Protein AF-A0A3M9M9X7-F1 (afdb_monomer_lite)

Structure (mmCIF, N/CA/C/O backbone):
data_AF-A0A3M9M9X7-F1
#
_entry.id   AF-A0A3M9M9X7-F1
#
loop_
_atom_site.group_PDB
_atom_site.id
_atom_site.type_symbol
_atom_site.label_atom_id
_atom_site.label_alt_id
_atom_site.label_comp_id
_atom_site.label_asym_id
_atom_site.label_entity_id
_atom_site.label_seq_id
_atom_site.pdbx_PDB_ins_code
_atom_site.Cartn_x
_atom_site.Cartn_y
_atom_site.Cartn_z
_atom_site.occupancy
_atom_site.B_iso_or_equiv
_atom_site.auth_seq_id
_atom_site.auth_comp_id
_atom_site.auth_asym_id
_atom_site.auth_atom_id
_atom_site.pdbx_PDB_model_num
ATOM 1 N N . MET A 1 1 ? -10.800 16.380 28.405 1.00 40.59 1 MET A N 1
ATOM 2 C CA . MET A 1 1 ? -10.227 15.690 27.225 1.00 40.59 1 MET A CA 1
ATOM 3 C C . MET A 1 1 ? -10.524 14.205 27.371 1.00 40.59 1 MET A C 1
ATOM 5 O O . MET A 1 1 ? -9.946 13.568 28.239 1.00 40.59 1 MET A O 1
ATOM 9 N N . VAL A 1 2 ? -11.495 13.678 26.621 1.00 42.44 2 VAL A N 1
ATOM 10 C CA . VAL A 1 2 ? -11.867 12.255 26.681 1.00 42.44 2 VAL A CA 1
ATOM 11 C C . VAL A 1 2 ? -10.802 11.459 25.925 1.00 42.44 2 VAL A C 1
ATOM 13 O O . VAL A 1 2 ? -10.743 11.508 24.700 1.00 42.44 2 VAL A O 1
ATOM 16 N N . ASN A 1 3 ? -9.931 10.761 26.652 1.00 42.94 3 ASN A N 1
ATOM 17 C CA . ASN A 1 3 ? -9.039 9.762 26.070 1.00 42.94 3 ASN A CA 1
ATOM 18 C C . ASN A 1 3 ? -9.867 8.493 25.829 1.00 42.94 3 ASN A C 1
ATOM 20 O O . ASN A 1 3 ? -9.900 7.582 26.651 1.00 42.94 3 ASN A O 1
ATOM 24 N N . THR A 1 4 ? -10.588 8.442 24.711 1.00 46.53 4 THR A N 1
ATOM 25 C CA . THR A 1 4 ? -11.087 7.171 24.172 1.00 46.53 4 THR A CA 1
ATOM 26 C C . THR A 1 4 ? -9.882 6.384 23.672 1.00 46.53 4 THR A C 1
ATOM 28 O O . THR A 1 4 ? -9.478 6.510 22.515 1.00 46.53 4 THR A O 1
ATOM 31 N N . SER A 1 5 ? -9.267 5.625 24.578 1.00 47.84 5 SER A N 1
ATOM 32 C CA . SER A 1 5 ? -8.198 4.678 24.277 1.00 47.84 5 SER A CA 1
ATOM 33 C C . SER A 1 5 ? -8.772 3.559 23.421 1.00 47.84 5 SER A C 1
ATOM 35 O O . SER A 1 5 ? -9.408 2.632 23.915 1.00 47.84 5 SER A O 1
ATOM 37 N N . PHE A 1 6 ? -8.574 3.673 22.114 1.00 55.81 6 PHE A N 1
ATOM 38 C CA . PHE A 1 6 ? -9.035 2.687 21.154 1.00 55.81 6 PHE A CA 1
ATOM 39 C C . PHE A 1 6 ? -8.021 1.540 21.094 1.00 55.81 6 PHE A C 1
ATOM 41 O O . PHE A 1 6 ? -7.005 1.623 20.402 1.00 55.81 6 PHE A O 1
ATOM 48 N N . ALA A 1 7 ? -8.234 0.503 21.902 1.00 59.06 7 ALA A N 1
ATOM 49 C CA . ALA A 1 7 ? -7.350 -0.654 21.946 1.00 59.06 7 ALA A CA 1
ATOM 50 C C . ALA A 1 7 ? -7.649 -1.582 20.759 1.00 59.06 7 ALA A C 1
ATOM 52 O O . ALA A 1 7 ? -8.655 -2.283 20.761 1.00 59.06 7 ALA A O 1
ATOM 53 N N . LEU A 1 8 ? -6.764 -1.589 19.754 1.00 61.28 8 LEU A N 1
ATOM 54 C CA . LEU A 1 8 ? -6.829 -2.551 18.649 1.00 61.28 8 LEU A CA 1
ATOM 55 C C . LEU A 1 8 ? -6.807 -3.980 19.195 1.00 61.28 8 LEU A C 1
ATOM 57 O O . LEU A 1 8 ? -5.967 -4.298 20.046 1.00 61.28 8 LEU A O 1
ATOM 61 N N . SER A 1 9 ? -7.644 -4.863 18.647 1.00 72.44 9 SER A N 1
ATOM 62 C CA . SER A 1 9 ? -7.554 -6.286 18.992 1.00 72.44 9 SER A CA 1
ATOM 63 C C . SER A 1 9 ? -6.140 -6.826 18.704 1.00 72.44 9 SER A C 1
ATOM 65 O O . SER A 1 9 ? -5.478 -6.415 17.741 1.00 72.44 9 SER A O 1
ATOM 67 N N . SER A 1 10 ? -5.648 -7.766 19.521 1.00 71.62 10 SER A N 1
ATOM 68 C CA . SER A 1 10 ? -4.313 -8.369 19.340 1.00 71.62 10 SER A CA 1
ATOM 69 C C . SER A 1 10 ? -4.137 -8.966 17.935 1.00 71.62 10 SER A C 1
ATOM 71 O O . SER A 1 10 ? -3.065 -8.861 17.333 1.00 71.62 10 SER A O 1
ATOM 73 N N . THR A 1 11 ? -5.222 -9.506 17.376 1.00 76.25 11 THR A N 1
ATOM 74 C CA . THR A 1 11 ? -5.284 -10.070 16.024 1.00 76.25 11 THR A CA 1
ATOM 75 C C . THR A 1 11 ? -5.253 -8.985 14.943 1.00 76.25 11 THR A C 1
ATOM 77 O O . THR A 1 11 ? -4.459 -9.102 14.006 1.00 76.25 11 THR A O 1
ATOM 80 N N . THR A 1 12 ? -6.045 -7.910 15.071 1.00 71.31 12 THR A N 1
ATOM 81 C CA . THR A 1 12 ? -6.036 -6.772 14.128 1.00 71.31 12 THR A CA 1
ATOM 82 C C . THR A 1 12 ? -4.665 -6.106 14.112 1.00 71.31 12 THR A C 1
ATOM 84 O O . THR A 1 12 ? -4.101 -5.888 13.041 1.00 71.31 12 THR A O 1
ATOM 87 N N . ARG A 1 13 ? -4.070 -5.859 15.287 1.00 74.44 13 ARG A N 1
ATOM 88 C CA . ARG A 1 13 ? -2.727 -5.277 15.411 1.00 74.44 13 ARG A CA 1
ATOM 89 C C . ARG A 1 13 ? -1.676 -6.127 14.705 1.00 74.44 13 ARG A C 1
ATOM 91 O O . ARG A 1 13 ? -0.850 -5.584 13.972 1.00 74.44 13 ARG A O 1
ATOM 98 N N . ARG A 1 14 ? -1.702 -7.448 14.909 1.00 79.12 14 ARG A N 1
ATOM 99 C CA . ARG A 1 14 ? -0.748 -8.366 14.272 1.00 79.12 14 ARG A CA 1
ATOM 100 C C . ARG A 1 14 ? -0.917 -8.370 12.753 1.00 79.12 14 ARG A C 1
ATOM 102 O O . ARG A 1 14 ? 0.085 -8.288 12.054 1.00 79.12 14 ARG A O 1
ATOM 109 N N . ARG A 1 15 ? -2.155 -8.376 12.244 1.00 77.19 15 ARG A N 1
ATOM 110 C CA . ARG A 1 15 ? -2.451 -8.297 10.801 1.00 77.19 15 ARG A CA 1
ATOM 111 C C . ARG A 1 15 ? -2.020 -6.966 10.187 1.00 77.19 15 ARG A C 1
ATOM 113 O O . ARG A 1 15 ? -1.321 -6.991 9.183 1.00 77.19 15 ARG A O 1
ATOM 120 N N . LEU A 1 16 ? -2.350 -5.827 10.808 1.00 74.94 16 LEU A N 1
ATOM 121 C CA . LEU A 1 16 ? -1.896 -4.510 10.338 1.00 74.94 16 LEU A CA 1
ATOM 122 C C . LEU A 1 16 ? -0.369 -4.425 10.323 1.00 74.94 16 LEU A C 1
ATOM 124 O O . LEU A 1 16 ? 0.204 -3.921 9.366 1.00 74.94 16 LEU A O 1
ATOM 128 N N . SER A 1 17 ? 0.295 -4.942 11.361 1.00 76.81 17 SER A N 1
ATOM 129 C CA . SER A 1 17 ? 1.758 -4.972 11.419 1.00 76.81 17 SER A CA 1
ATOM 130 C C . SER A 1 17 ? 2.364 -5.821 10.307 1.00 76.81 17 SER A C 1
ATOM 132 O O . SER A 1 17 ? 3.410 -5.458 9.781 1.00 76.81 17 SER A O 1
ATOM 134 N N . LEU A 1 18 ? 1.725 -6.938 9.956 1.00 81.62 18 LEU A N 1
ATOM 135 C CA . LEU A 1 18 ? 2.184 -7.829 8.894 1.00 81.62 18 LEU A CA 1
ATOM 136 C C . LEU A 1 18 ? 1.989 -7.183 7.517 1.00 81.62 18 LEU A C 1
ATOM 138 O O . LEU A 1 18 ? 2.920 -7.175 6.724 1.00 81.62 18 LEU A O 1
ATOM 142 N N . VAL A 1 19 ? 0.829 -6.569 7.264 1.00 76.38 19 VAL A N 1
ATOM 143 C CA . VAL A 1 19 ? 0.535 -5.868 6.000 1.00 76.38 19 VAL A CA 1
ATOM 144 C C . VAL A 1 19 ? 1.435 -4.647 5.820 1.00 76.38 19 VAL A C 1
ATOM 146 O O . VAL A 1 19 ? 2.012 -4.467 4.752 1.00 76.38 19 VAL A O 1
ATOM 149 N N . ILE A 1 20 ? 1.613 -3.836 6.867 1.00 76.69 20 ILE A N 1
ATOM 150 C CA . ILE A 1 20 ? 2.502 -2.668 6.823 1.00 76.69 20 ILE A CA 1
ATOM 151 C C . ILE A 1 20 ? 3.959 -3.111 6.673 1.00 76.69 20 ILE A C 1
ATOM 153 O O . ILE A 1 20 ? 4.684 -2.518 5.885 1.00 76.69 20 ILE A O 1
ATOM 157 N N . GLY A 1 21 ? 4.378 -4.172 7.368 1.00 75.50 21 GLY A N 1
ATOM 158 C CA . GLY A 1 21 ? 5.717 -4.740 7.214 1.00 75.50 21 GLY A CA 1
ATOM 159 C C . GLY A 1 21 ? 5.970 -5.265 5.800 1.00 75.50 21 GLY A C 1
ATOM 160 O O . GLY A 1 21 ? 6.991 -4.935 5.207 1.00 75.50 21 GLY A O 1
ATOM 161 N N . ALA A 1 22 ? 5.021 -6.016 5.234 1.00 77.38 22 ALA A N 1
ATOM 162 C CA . ALA A 1 22 ? 5.086 -6.492 3.856 1.00 77.38 22 ALA A CA 1
ATOM 163 C C . ALA A 1 22 ? 5.153 -5.325 2.864 1.00 77.38 22 ALA A C 1
ATOM 165 O O . ALA A 1 22 ? 6.004 -5.336 1.983 1.00 77.38 22 ALA A O 1
ATOM 166 N N . TYR A 1 23 ? 4.330 -4.288 3.050 1.00 74.00 23 TYR A N 1
ATOM 167 C CA . TYR A 1 23 ? 4.403 -3.067 2.249 1.00 74.00 23 TYR A CA 1
ATOM 168 C C . TYR A 1 23 ? 5.786 -2.416 2.330 1.00 74.00 23 TYR A C 1
ATOM 170 O O . TYR A 1 23 ? 6.376 -2.120 1.299 1.00 74.00 23 TYR A O 1
ATOM 178 N N . THR A 1 24 ? 6.346 -2.243 3.530 1.00 73.75 24 THR A N 1
ATOM 179 C CA . THR A 1 24 ? 7.688 -1.671 3.697 1.00 73.75 24 THR A CA 1
ATOM 180 C C . THR A 1 24 ? 8.754 -2.503 2.982 1.00 73.75 24 THR A C 1
ATOM 182 O O . THR A 1 24 ? 9.600 -1.932 2.302 1.00 73.75 24 THR A O 1
ATOM 185 N N . VAL A 1 25 ? 8.705 -3.835 3.091 1.00 79.94 25 VAL A N 1
ATOM 186 C CA . VAL A 1 25 ? 9.642 -4.730 2.390 1.00 79.94 25 VAL A CA 1
ATOM 187 C C . VAL A 1 25 ? 9.499 -4.598 0.875 1.00 79.94 25 VAL A C 1
ATOM 189 O O . VAL A 1 25 ? 10.512 -4.468 0.194 1.00 79.94 25 VAL A O 1
ATOM 192 N N . VAL A 1 26 ? 8.268 -4.580 0.356 1.00 76.00 26 VAL A N 1
ATOM 193 C CA . VAL A 1 26 ? 7.993 -4.400 -1.078 1.00 76.00 26 VAL A CA 1
ATOM 194 C C . VAL A 1 26 ? 8.538 -3.060 -1.564 1.00 76.00 26 VAL A C 1
ATOM 196 O O . VAL A 1 26 ? 9.264 -3.035 -2.545 1.00 76.00 26 VAL A O 1
ATOM 199 N N . VAL A 1 27 ? 8.293 -1.965 -0.841 1.00 74.62 27 VAL A N 1
ATOM 200 C CA . VAL A 1 27 ? 8.812 -0.638 -1.211 1.00 74.62 27 VAL A CA 1
ATOM 201 C C . VAL A 1 27 ? 10.339 -0.605 -1.225 1.00 74.62 27 VAL A C 1
ATOM 203 O O . VAL A 1 27 ? 10.933 -0.076 -2.160 1.00 74.62 27 VAL A O 1
ATOM 206 N N . PHE A 1 28 ? 10.998 -1.175 -0.215 1.00 75.50 28 PH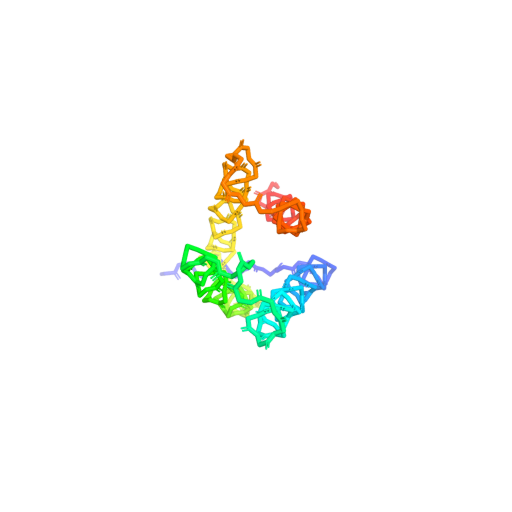E A N 1
ATOM 207 C CA . PHE A 1 28 ? 12.460 -1.249 -0.207 1.00 75.50 28 PHE A CA 1
ATOM 208 C C . PHE A 1 28 ? 12.994 -2.109 -1.356 1.00 75.50 28 PHE A C 1
ATOM 210 O O . PHE A 1 28 ? 13.973 -1.723 -1.990 1.00 75.50 28 PHE A O 1
ATOM 217 N N . ALA A 1 29 ? 12.343 -3.235 -1.655 1.00 75.81 29 ALA A N 1
ATOM 218 C CA . ALA A 1 29 ? 12.685 -4.070 -2.800 1.00 75.81 29 ALA A CA 1
ATOM 219 C C . ALA A 1 29 ? 12.537 -3.304 -4.123 1.00 75.81 29 ALA A C 1
ATOM 221 O O . ALA A 1 29 ? 13.460 -3.344 -4.931 1.00 75.81 29 ALA A O 1
ATOM 222 N N . THR A 1 30 ? 11.458 -2.535 -4.301 1.00 69.44 30 THR A N 1
ATOM 223 C CA . THR A 1 30 ? 11.253 -1.645 -5.455 1.00 69.44 30 THR A CA 1
ATOM 224 C C . THR A 1 30 ? 12.378 -0.618 -5.585 1.00 69.44 30 THR A C 1
ATOM 226 O O . THR A 1 30 ? 12.925 -0.446 -6.669 1.00 69.44 30 THR A O 1
ATOM 229 N N . ILE A 1 31 ? 12.787 0.039 -4.491 1.00 72.62 31 ILE A N 1
ATOM 230 C CA . ILE A 1 31 ? 13.890 1.020 -4.510 1.00 72.62 31 ILE A CA 1
ATOM 231 C C . ILE A 1 31 ? 15.211 0.354 -4.910 1.00 72.62 31 ILE A C 1
ATOM 233 O O . ILE A 1 31 ? 15.962 0.904 -5.714 1.00 72.62 31 ILE A O 1
ATOM 237 N N . VAL A 1 32 ? 15.498 -0.832 -4.368 1.00 75.88 32 VAL A N 1
ATOM 238 C CA . VAL A 1 32 ? 16.706 -1.595 -4.712 1.00 75.88 32 VAL A CA 1
ATOM 239 C C . VAL A 1 32 ? 16.673 -2.021 -6.178 1.00 75.88 32 VAL A C 1
ATOM 241 O O . VAL A 1 32 ? 17.660 -1.824 -6.882 1.00 75.88 32 VAL A O 1
ATOM 244 N N . ALA A 1 33 ? 15.543 -2.543 -6.659 1.00 71.50 33 ALA A N 1
ATOM 245 C CA . ALA A 1 33 ? 15.357 -2.917 -8.056 1.00 71.50 33 ALA A CA 1
ATOM 246 C C . ALA A 1 33 ? 15.548 -1.712 -8.990 1.00 71.50 33 ALA A C 1
ATOM 248 O O . ALA A 1 33 ? 16.279 -1.822 -9.971 1.00 71.50 33 ALA A O 1
ATOM 249 N N . LEU A 1 34 ? 14.989 -0.546 -8.645 1.00 66.94 34 LEU A N 1
ATOM 250 C CA . LEU A 1 34 ? 15.208 0.720 -9.353 1.00 66.94 34 LEU A CA 1
ATOM 251 C C . LEU A 1 34 ? 16.673 1.152 -9.351 1.00 66.94 34 LEU A C 1
ATOM 253 O O . LEU A 1 34 ? 17.172 1.584 -10.384 1.00 66.94 34 LEU A O 1
ATOM 257 N N . GLY A 1 35 ? 17.378 1.017 -8.227 1.00 69.44 35 GLY A N 1
ATOM 258 C CA . GLY A 1 35 ? 18.808 1.316 -8.144 1.00 69.44 35 GLY A CA 1
ATOM 259 C 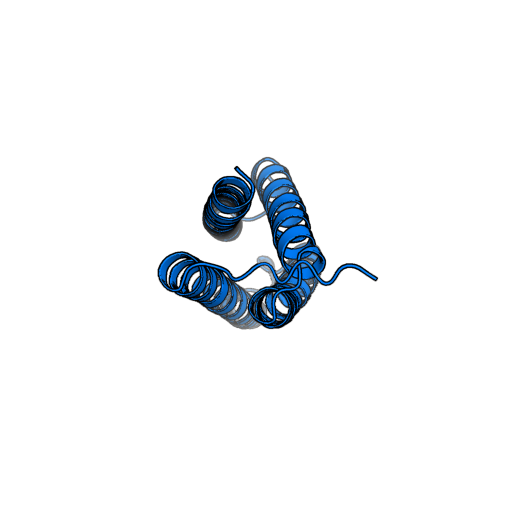C . GLY A 1 35 ? 19.644 0.410 -9.052 1.00 69.44 35 GLY A C 1
ATOM 260 O O . GLY A 1 35 ? 20.511 0.893 -9.779 1.00 69.44 35 GLY A O 1
ATOM 261 N N . VAL A 1 36 ? 19.340 -0.891 -9.069 1.00 71.88 36 VAL A N 1
ATOM 262 C CA . VAL A 1 36 ? 20.000 -1.875 -9.943 1.00 71.88 36 VAL A CA 1
ATOM 263 C C . VAL A 1 36 ? 19.678 -1.608 -11.415 1.00 71.88 36 VAL A C 1
ATOM 265 O O . VAL A 1 36 ? 20.587 -1.591 -12.244 1.00 71.88 36 VAL A O 1
ATOM 268 N N . LEU A 1 37 ? 18.414 -1.341 -11.755 1.00 61.34 37 LEU A N 1
ATOM 269 C CA . LEU A 1 37 ? 17.986 -0.988 -13.113 1.00 61.34 37 LEU A CA 1
ATOM 270 C C . LEU A 1 37 ? 18.607 0.332 -13.577 1.00 61.34 37 LEU A C 1
ATOM 272 O O . LEU A 1 37 ? 19.082 0.415 -14.702 1.00 61.34 37 LEU A O 1
ATOM 276 N N . SER A 1 38 ? 18.711 1.331 -12.700 1.00 59.03 38 SER A N 1
ATOM 277 C CA . SER A 1 38 ? 19.378 2.599 -13.008 1.00 59.03 38 SER A CA 1
ATOM 278 C C . SER A 1 38 ? 20.874 2.429 -13.293 1.00 59.03 38 SER A C 1
ATOM 280 O O . SER A 1 38 ? 21.439 3.257 -14.003 1.00 59.03 38 SER A O 1
ATOM 282 N N . ALA A 1 39 ? 21.516 1.391 -12.747 1.00 62.25 39 ALA A N 1
ATOM 283 C CA . ALA A 1 39 ? 22.928 1.090 -12.979 1.00 62.25 39 ALA A CA 1
ATOM 284 C C . ALA A 1 39 ? 23.168 0.174 -14.194 1.00 62.25 39 ALA A C 1
ATOM 286 O O . ALA A 1 39 ? 24.251 0.202 -14.771 1.00 62.25 39 ALA A O 1
ATOM 287 N N . THR A 1 40 ? 22.183 -0.647 -14.573 1.00 66.00 40 THR A N 1
ATOM 288 C CA . THR A 1 40 ? 22.329 -1.691 -15.606 1.00 66.00 40 THR A CA 1
ATOM 289 C C . THR A 1 40 ? 21.614 -1.370 -16.919 1.00 66.00 40 THR A C 1
ATOM 291 O O . THR A 1 40 ? 22.030 -1.859 -17.966 1.00 66.00 40 THR A O 1
ATOM 294 N N . ALA A 1 41 ? 20.567 -0.541 -16.886 1.00 55.34 41 ALA A N 1
ATOM 295 C CA . ALA A 1 41 ? 19.762 -0.153 -18.041 1.00 55.34 41 ALA A CA 1
ATOM 296 C C . ALA A 1 41 ? 19.123 1.235 -17.817 1.00 55.34 41 ALA A C 1
ATOM 298 O O . ALA A 1 41 ? 17.936 1.362 -17.506 1.00 55.34 41 ALA A O 1
ATOM 299 N N . SER A 1 42 ? 19.921 2.294 -17.988 1.00 53.94 42 SER A N 1
ATOM 300 C CA . SER A 1 42 ? 19.530 3.694 -17.746 1.00 53.94 42 SER A CA 1
ATOM 301 C C . SER A 1 42 ? 18.333 4.185 -18.576 1.00 53.94 42 SER A C 1
ATOM 303 O O . SER A 1 42 ? 17.648 5.112 -18.147 1.00 53.94 42 SER A O 1
ATOM 305 N N . ASP A 1 43 ? 18.014 3.532 -19.698 1.00 56.72 43 ASP A N 1
ATOM 306 C CA . ASP A 1 43 ? 16.833 3.843 -20.522 1.00 56.72 43 ASP A CA 1
ATOM 307 C C . ASP A 1 43 ? 15.495 3.424 -19.875 1.00 56.72 43 ASP A C 1
ATOM 309 O O . ASP A 1 43 ? 14.428 3.855 -20.313 1.00 56.72 43 ASP A O 1
ATOM 313 N N . HIS A 1 44 ? 15.520 2.621 -18.803 1.00 52.44 44 HIS A N 1
ATOM 314 C CA . HIS A 1 44 ? 14.324 2.171 -18.076 1.00 52.44 44 HIS A CA 1
ATOM 315 C C . HIS A 1 44 ? 14.090 2.883 -16.732 1.00 52.44 44 HIS A C 1
ATOM 317 O O . HIS A 1 44 ? 13.142 2.534 -16.026 1.00 52.44 44 HIS A O 1
ATOM 323 N N . ALA A 1 45 ? 14.897 3.895 -16.390 1.00 53.12 45 ALA A N 1
ATOM 324 C CA . ALA A 1 45 ? 14.767 4.690 -15.164 1.00 53.12 45 ALA A CA 1
ATOM 325 C C . ALA A 1 45 ? 14.397 6.161 -15.471 1.00 53.12 45 ALA A C 1
ATOM 327 O O . ALA A 1 45 ? 15.206 7.067 -15.247 1.00 53.12 45 ALA A O 1
ATOM 328 N N . PRO A 1 46 ? 13.186 6.435 -16.001 1.00 64.31 46 PRO A N 1
ATOM 329 C CA . PRO A 1 46 ? 12.744 7.801 -16.263 1.00 64.31 46 PRO A CA 1
ATOM 330 C C . PRO A 1 46 ? 12.708 8.616 -14.962 1.00 64.31 46 PRO A C 1
ATOM 332 O O . PRO A 1 46 ? 12.406 8.090 -13.889 1.00 64.31 46 PRO A O 1
ATOM 335 N N . ARG A 1 47 ? 12.990 9.924 -15.049 1.00 64.69 47 ARG A N 1
ATOM 336 C CA . ARG A 1 47 ? 12.988 10.846 -13.892 1.00 64.69 47 ARG A CA 1
ATOM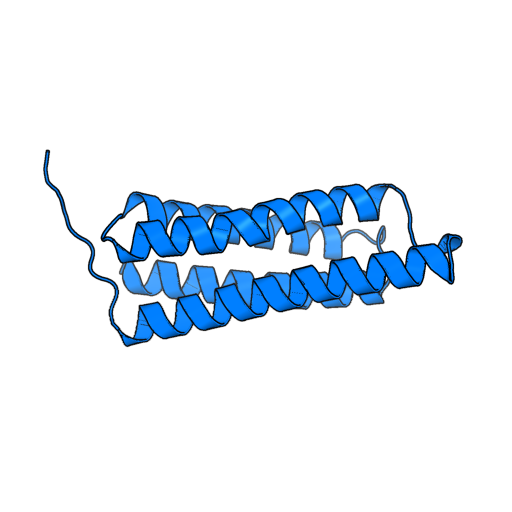 337 C C . ARG A 1 47 ? 11.689 10.785 -13.079 1.00 64.69 47 ARG A C 1
ATOM 339 O O . ARG A 1 47 ? 11.738 10.906 -11.857 1.00 64.69 47 ARG A O 1
ATOM 346 N N . ASP A 1 48 ? 10.562 10.524 -13.735 1.00 64.75 48 ASP A N 1
ATOM 347 C CA . ASP A 1 48 ? 9.251 10.397 -13.092 1.00 64.75 48 ASP A CA 1
ATOM 348 C C . ASP A 1 48 ? 9.160 9.182 -12.149 1.00 64.75 48 ASP A C 1
ATOM 350 O O . ASP A 1 48 ? 8.516 9.255 -11.101 1.00 64.75 48 ASP A O 1
ATOM 354 N N . ALA A 1 49 ? 9.879 8.088 -12.440 1.00 66.94 49 ALA A N 1
ATOM 355 C CA . ALA A 1 49 ? 9.922 6.910 -11.570 1.00 66.94 49 ALA A CA 1
ATOM 356 C C . ALA A 1 49 ? 10.678 7.177 -10.256 1.00 66.94 49 ALA A C 1
ATOM 358 O O . ALA A 1 49 ? 10.304 6.646 -9.210 1.00 66.94 49 ALA A O 1
ATOM 359 N N . TRP A 1 50 ? 11.693 8.049 -10.275 1.00 67.00 50 TRP A N 1
ATOM 360 C CA . TRP A 1 50 ? 12.407 8.469 -9.064 1.00 67.00 50 TRP A CA 1
ATOM 361 C C . TRP A 1 50 ? 11.540 9.334 -8.147 1.00 67.00 50 TRP A C 1
ATOM 363 O O . TRP A 1 50 ? 11.572 9.156 -6.929 1.00 67.00 50 TRP A O 1
ATOM 373 N N . VAL A 1 51 ? 10.731 10.235 -8.715 1.00 70.81 51 VAL A N 1
ATOM 374 C CA . VAL A 1 51 ? 9.775 11.043 -7.940 1.00 70.81 51 VAL A CA 1
ATOM 375 C C . VAL A 1 51 ? 8.758 10.134 -7.252 1.00 70.81 51 VAL A C 1
ATOM 377 O O . VAL A 1 51 ? 8.551 10.253 -6.042 1.00 70.81 51 VAL A O 1
ATOM 380 N N . HIS A 1 52 ? 8.191 9.178 -7.991 1.00 67.19 52 HIS A N 1
ATOM 381 C CA . HIS A 1 52 ? 7.267 8.194 -7.435 1.00 67.19 52 HIS A CA 1
ATOM 382 C C . HIS A 1 52 ? 7.924 7.368 -6.315 1.00 67.19 52 HIS A C 1
ATOM 384 O O . HIS A 1 52 ? 7.385 7.276 -5.211 1.00 67.19 52 HIS A O 1
ATOM 390 N N . ALA A 1 53 ? 9.133 6.845 -6.542 1.00 68.50 53 ALA A N 1
ATOM 391 C CA . ALA A 1 53 ? 9.859 6.058 -5.549 1.00 68.50 53 ALA A CA 1
ATOM 392 C C . ALA A 1 53 ? 10.131 6.837 -4.250 1.00 68.50 53 ALA A C 1
ATOM 394 O O . ALA A 1 53 ? 9.955 6.289 -3.162 1.00 68.50 53 ALA A O 1
ATOM 395 N N . ILE A 1 54 ? 10.499 8.122 -4.338 1.00 75.69 54 ILE A N 1
ATOM 396 C CA . ILE A 1 54 ? 10.713 8.981 -3.161 1.00 75.69 54 ILE A CA 1
ATOM 397 C C . ILE A 1 54 ? 9.409 9.169 -2.380 1.00 75.69 54 ILE A C 1
ATOM 399 O O . ILE A 1 54 ? 9.399 9.029 -1.155 1.00 75.69 54 ILE A O 1
ATOM 403 N N . ILE A 1 55 ? 8.302 9.456 -3.070 1.00 75.25 55 ILE A N 1
ATOM 404 C CA . ILE A 1 55 ? 6.986 9.628 -2.440 1.00 75.25 55 ILE A CA 1
ATOM 405 C C . ILE A 1 55 ? 6.586 8.345 -1.703 1.00 75.25 55 ILE A C 1
ATOM 407 O O . ILE A 1 55 ? 6.241 8.377 -0.517 1.00 75.25 55 ILE A O 1
ATOM 411 N N . VAL A 1 56 ? 6.690 7.200 -2.376 1.00 72.81 56 VAL A N 1
ATOM 412 C CA . VAL A 1 56 ? 6.358 5.889 -1.809 1.00 72.81 56 VAL A CA 1
ATOM 413 C C . VAL A 1 56 ? 7.268 5.544 -0.623 1.00 72.81 56 VAL A C 1
ATOM 415 O O . VAL A 1 56 ? 6.773 5.059 0.400 1.00 72.81 56 VAL A O 1
ATOM 418 N N . ALA A 1 57 ? 8.564 5.870 -0.692 1.00 72.50 57 ALA A N 1
ATOM 419 C CA . ALA A 1 57 ? 9.518 5.684 0.403 1.00 72.50 57 ALA A CA 1
ATOM 420 C C . ALA A 1 57 ? 9.129 6.484 1.655 1.00 72.50 57 ALA A C 1
ATOM 422 O O . ALA A 1 57 ? 9.117 5.945 2.765 1.00 72.50 57 ALA A O 1
ATOM 423 N N . VAL A 1 58 ? 8.744 7.754 1.490 1.00 79.25 58 VAL A N 1
ATOM 424 C CA . VAL A 1 58 ? 8.264 8.591 2.600 1.00 79.25 58 VAL A CA 1
ATOM 425 C C . VAL A 1 58 ? 7.040 7.952 3.254 1.00 79.25 58 VAL A C 1
ATOM 427 O O . VAL A 1 58 ? 6.980 7.819 4.481 1.00 79.25 58 VAL A O 1
ATOM 430 N N . PHE A 1 59 ? 6.078 7.476 2.462 1.00 76.62 59 PHE A N 1
ATOM 431 C CA . PHE A 1 59 ? 4.895 6.817 3.011 1.00 76.62 59 PHE A CA 1
ATOM 432 C C . PHE A 1 59 ? 5.193 5.465 3.676 1.00 76.62 59 PHE A C 1
ATOM 434 O O . PHE A 1 59 ? 4.559 5.133 4.683 1.00 76.62 59 PHE A O 1
ATOM 441 N N . ALA A 1 60 ? 6.183 4.717 3.184 1.00 72.94 60 ALA A N 1
ATOM 442 C CA . ALA A 1 60 ? 6.675 3.491 3.817 1.00 72.94 60 ALA A CA 1
ATOM 443 C C . ALA A 1 60 ? 7.264 3.718 5.208 1.00 72.94 60 ALA A C 1
ATOM 445 O O . ALA A 1 60 ? 7.200 2.811 6.036 1.00 72.94 60 ALA A O 1
ATOM 446 N N . ILE A 1 61 ? 7.754 4.924 5.500 1.00 76.50 61 ILE A N 1
ATOM 447 C CA . ILE A 1 61 ? 8.198 5.321 6.841 1.00 76.50 61 ILE A CA 1
ATOM 448 C C . ILE A 1 61 ? 7.016 5.836 7.677 1.00 76.50 61 ILE A C 1
ATOM 450 O O . ILE A 1 61 ? 6.873 5.488 8.854 1.00 76.50 61 ILE A O 1
ATOM 454 N N . LEU A 1 62 ? 6.125 6.634 7.082 1.00 76.25 62 LEU A N 1
ATOM 455 C CA . LEU A 1 62 ? 4.995 7.232 7.800 1.00 76.25 62 LEU A CA 1
ATOM 456 C C . LEU A 1 62 ? 3.985 6.192 8.303 1.00 76.25 62 LEU A C 1
ATOM 458 O O . LEU A 1 62 ? 3.495 6.319 9.427 1.00 76.25 62 LEU A O 1
ATOM 462 N N . LEU A 1 63 ? 3.680 5.153 7.521 1.00 75.69 63 LEU A N 1
ATOM 463 C CA . LEU A 1 63 ? 2.728 4.103 7.906 1.00 75.69 63 LEU A CA 1
ATOM 464 C C . LEU A 1 63 ? 3.112 3.363 9.204 1.00 75.69 63 LEU A C 1
ATOM 466 O O . LEU A 1 63 ? 2.284 3.328 10.119 1.00 75.69 63 LEU A O 1
ATOM 470 N N . PRO A 1 64 ? 4.336 2.826 9.373 1.00 71.25 64 PRO A N 1
ATOM 471 C CA . PRO A 1 64 ? 4.740 2.179 10.620 1.00 71.25 64 PRO A CA 1
ATOM 472 C C . PRO A 1 64 ? 4.827 3.159 11.798 1.00 71.25 64 PRO A C 1
ATOM 474 O O . PRO A 1 64 ? 4.511 2.781 12.931 1.00 71.25 64 PRO A O 1
ATOM 477 N N . MET A 1 65 ? 5.174 4.431 11.566 1.00 76.88 65 MET A N 1
ATOM 478 C CA . MET A 1 65 ? 5.114 5.459 12.615 1.00 76.88 65 MET A CA 1
ATOM 479 C C . MET A 1 65 ? 3.676 5.698 13.094 1.00 76.88 65 MET A C 1
ATOM 481 O O . MET A 1 65 ? 3.413 5.728 14.300 1.00 76.88 65 MET A O 1
ATOM 485 N N . ARG A 1 66 ? 2.722 5.813 12.162 1.00 76.12 66 ARG A N 1
ATOM 486 C CA . ARG A 1 66 ? 1.297 5.976 12.482 1.00 76.12 66 ARG A CA 1
ATOM 487 C C . ARG A 1 66 ? 0.705 4.713 13.106 1.00 76.12 66 ARG A C 1
ATOM 489 O O . ARG A 1 66 ? -0.099 4.838 14.025 1.00 76.12 66 ARG A O 1
ATOM 496 N N . LEU A 1 67 ? 1.161 3.522 12.710 1.00 73.75 67 LEU A N 1
ATOM 497 C CA . LEU A 1 67 ? 0.810 2.254 13.358 1.00 73.75 67 LEU A CA 1
ATOM 498 C C . LEU A 1 67 ? 1.270 2.212 14.815 1.00 73.75 67 LEU A C 1
ATOM 500 O O . LEU A 1 67 ? 0.492 1.828 15.687 1.00 73.75 67 LEU A O 1
ATOM 504 N N . ARG A 1 68 ? 2.503 2.646 15.107 1.00 73.81 68 ARG A N 1
ATOM 505 C CA . ARG A 1 68 ? 2.986 2.756 16.493 1.00 73.81 68 ARG A CA 1
ATOM 506 C C . ARG A 1 68 ? 2.110 3.707 17.307 1.00 73.81 68 ARG A C 1
ATOM 508 O O . ARG A 1 68 ? 1.739 3.363 18.426 1.00 73.81 68 ARG A O 1
ATOM 515 N N . ALA A 1 69 ? 1.713 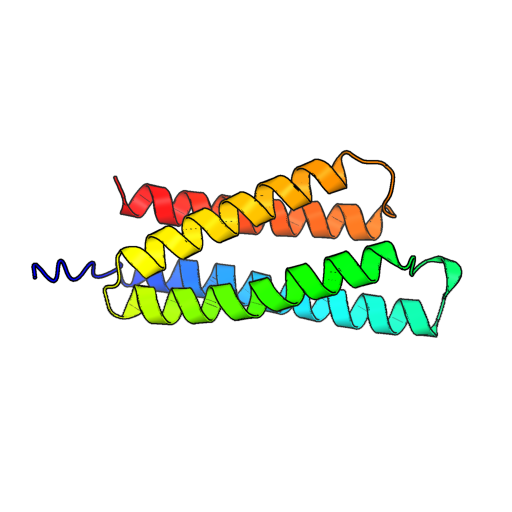4.848 16.745 1.00 70.38 69 ALA A N 1
ATOM 516 C CA . ALA A 1 69 ? 0.796 5.777 17.407 1.00 70.38 69 ALA A CA 1
ATOM 517 C C . ALA A 1 69 ? -0.610 5.177 17.622 1.00 70.38 69 ALA A C 1
ATOM 519 O O . ALA A 1 69 ? -1.163 5.292 18.715 1.00 70.38 69 ALA A O 1
ATOM 520 N N . ALA A 1 70 ? -1.167 4.483 16.624 1.00 68.31 70 ALA A N 1
ATOM 521 C CA . ALA A 1 70 ? -2.454 3.792 16.729 1.00 68.31 70 ALA A CA 1
ATOM 522 C C . ALA A 1 70 ? -2.419 2.674 17.786 1.00 68.31 70 ALA A C 1
ATOM 524 O O . ALA A 1 70 ? -3.345 2.538 18.577 1.00 68.31 70 ALA A O 1
ATOM 525 N N . SER A 1 71 ? -1.306 1.939 17.879 1.00 67.06 71 SER A N 1
ATOM 526 C CA . SER A 1 71 ? -1.108 0.893 18.892 1.00 67.06 71 SER A CA 1
ATOM 527 C C . SER A 1 71 ? -1.043 1.416 20.332 1.00 67.06 71 SER A C 1
ATOM 529 O O . SER A 1 71 ? -1.204 0.637 21.265 1.00 67.06 71 SER A O 1
ATOM 531 N N . ARG A 1 72 ? -0.843 2.729 20.517 1.00 73.50 72 ARG A N 1
ATOM 532 C CA . ARG A 1 72 ? -0.920 3.420 21.814 1.00 73.50 72 ARG A CA 1
ATOM 533 C C . ARG A 1 72 ? -2.326 3.968 22.113 1.00 73.50 72 ARG A C 1
ATOM 535 O O . ARG A 1 72 ? -2.473 4.797 23.002 1.00 73.50 72 ARG A O 1
ATOM 542 N N . GLY A 1 73 ? -3.345 3.542 21.362 1.00 66.56 73 GLY A N 1
ATOM 543 C CA . GLY A 1 73 ? -4.742 3.945 21.557 1.00 66.56 73 GLY A CA 1
ATOM 544 C C . GLY A 1 73 ? -5.179 5.178 20.761 1.00 66.56 73 GLY A C 1
ATOM 545 O O . GLY A 1 73 ? -6.281 5.680 20.972 1.00 66.56 73 GLY A O 1
ATOM 546 N N . SER A 1 74 ? -4.343 5.693 19.849 1.00 72.88 74 SER A N 1
ATOM 547 C CA . SER A 1 74 ? -4.660 6.909 19.092 1.00 72.88 74 SER A CA 1
ATOM 548 C C . SER A 1 74 ? -5.625 6.639 17.934 1.00 72.88 74 SER A C 1
ATOM 550 O O . SER A 1 74 ? -5.229 6.147 16.872 1.00 72.88 74 SER A O 1
ATOM 552 N N . LEU A 1 75 ? -6.877 7.081 18.089 1.00 71.25 75 LEU A N 1
ATOM 553 C CA . LEU A 1 75 ? -7.865 7.138 17.002 1.00 71.25 75 LEU A CA 1
ATOM 554 C C . LEU A 1 75 ? -7.381 7.975 15.813 1.00 71.25 75 LEU A C 1
ATOM 556 O O . LEU A 1 75 ? -7.662 7.632 14.664 1.00 71.25 75 LEU A O 1
ATOM 560 N N . ALA A 1 76 ? -6.639 9.055 16.078 1.00 72.81 76 ALA A N 1
ATOM 561 C CA . ALA A 1 76 ? -6.033 9.888 15.043 1.00 72.81 76 ALA A CA 1
ATOM 562 C C . ALA A 1 76 ? -4.960 9.117 14.257 1.00 72.81 76 ALA A C 1
ATOM 564 O O . ALA A 1 76 ? -4.889 9.249 13.037 1.00 72.81 76 ALA A O 1
ATOM 565 N N . GLY A 1 77 ? -4.181 8.261 14.929 1.00 71.94 77 GLY A N 1
ATOM 566 C CA . GLY A 1 77 ? -3.238 7.342 14.287 1.00 71.94 77 GLY A CA 1
ATOM 567 C C . GLY A 1 77 ? -3.935 6.369 13.338 1.00 71.94 77 GLY A C 1
ATOM 568 O O . GLY A 1 77 ? -3.530 6.248 12.186 1.00 71.94 77 GLY A O 1
ATOM 569 N N . LEU A 1 78 ? -5.034 5.747 13.777 1.00 72.12 78 LEU A N 1
ATOM 570 C CA . LEU A 1 78 ? -5.804 4.816 12.946 1.00 72.12 78 LEU A CA 1
ATOM 571 C C . LEU A 1 78 ? -6.466 5.513 11.741 1.00 72.12 78 LEU A C 1
ATOM 573 O O . LEU A 1 78 ? -6.475 4.982 10.634 1.00 72.12 78 LEU A O 1
ATOM 577 N N . ARG A 1 79 ? -6.991 6.730 11.939 1.00 75.75 79 ARG A N 1
ATOM 578 C CA . ARG A 1 79 ? -7.562 7.574 10.869 1.00 75.75 79 ARG A CA 1
ATOM 579 C C . ARG A 1 79 ? -6.497 7.964 9.843 1.00 75.75 79 ARG A C 1
ATOM 581 O O . ARG A 1 79 ? -6.750 7.863 8.650 1.00 75.75 79 ARG A O 1
ATOM 588 N N . ALA A 1 80 ? -5.305 8.339 10.306 1.00 78.00 80 ALA A N 1
ATOM 589 C CA . ALA A 1 80 ? -4.181 8.668 9.438 1.00 78.00 80 ALA A CA 1
ATOM 590 C C . ALA A 1 80 ? -3.735 7.468 8.589 1.00 78.00 80 ALA A C 1
ATOM 592 O O . ALA A 1 80 ? -3.477 7.656 7.409 1.00 78.00 80 ALA A O 1
ATOM 593 N N . ILE A 1 81 ? -3.697 6.249 9.145 1.00 78.44 81 ILE A N 1
ATOM 594 C CA . ILE A 1 81 ? -3.390 5.031 8.370 1.00 78.44 81 ILE A CA 1
ATOM 595 C C . ILE A 1 81 ? -4.411 4.845 7.247 1.00 78.44 81 ILE A C 1
ATOM 597 O O . ILE A 1 81 ? -4.016 4.694 6.099 1.00 78.44 81 ILE A O 1
ATOM 601 N N . GLY A 1 82 ? -5.710 4.926 7.556 1.00 77.19 82 GLY A N 1
ATOM 602 C CA . GLY A 1 82 ? -6.761 4.795 6.543 1.00 77.19 82 GLY A CA 1
ATOM 603 C C . GLY A 1 82 ? -6.665 5.847 5.434 1.00 77.19 82 GLY A C 1
ATOM 604 O O . GLY A 1 82 ? -6.775 5.503 4.262 1.00 77.19 82 GLY A O 1
ATOM 605 N N . ILE A 1 83 ? -6.402 7.112 5.788 1.00 79.81 83 ILE A N 1
ATOM 606 C CA . ILE A 1 83 ? -6.233 8.203 4.813 1.00 79.81 83 ILE A CA 1
ATOM 607 C C . ILE A 1 83 ? -4.997 7.964 3.942 1.00 79.81 83 ILE A C 1
ATOM 609 O O . ILE A 1 83 ? -5.096 8.031 2.722 1.00 79.81 83 ILE A O 1
ATOM 613 N N . ILE A 1 84 ? -3.847 7.653 4.549 1.00 77.25 84 ILE A N 1
ATOM 614 C CA . ILE A 1 84 ? -2.596 7.408 3.819 1.00 77.25 84 ILE A CA 1
ATOM 615 C C . ILE A 1 84 ? -2.756 6.216 2.874 1.00 77.25 84 ILE A C 1
ATOM 617 O O . ILE A 1 84 ? -2.394 6.316 1.706 1.00 77.25 84 ILE A O 1
ATOM 621 N N . SER A 1 85 ? -3.342 5.113 3.347 1.00 78.75 85 SER A N 1
ATOM 622 C CA . SER A 1 85 ? -3.617 3.951 2.503 1.00 78.75 85 SER A CA 1
ATOM 623 C C . SER A 1 85 ? -4.595 4.276 1.375 1.00 78.75 85 SER A C 1
ATOM 625 O O . SER A 1 85 ? -4.382 3.826 0.255 1.00 78.75 85 SER A O 1
ATOM 627 N N . GLY A 1 86 ? -5.625 5.086 1.632 1.00 80.00 86 GLY A N 1
ATOM 628 C CA . GLY A 1 86 ? -6.561 5.547 0.603 1.00 80.00 86 GLY A CA 1
ATOM 629 C C . GLY A 1 86 ? -5.883 6.375 -0.488 1.00 80.00 86 GLY A C 1
ATOM 630 O O . GLY A 1 86 ? -6.074 6.106 -1.670 1.00 80.00 86 GLY A O 1
ATOM 631 N N . VAL A 1 87 ? -5.041 7.334 -0.096 1.00 81.75 87 VAL A N 1
ATOM 632 C CA . VAL A 1 87 ? -4.273 8.160 -1.039 1.00 81.75 87 VAL A CA 1
ATOM 633 C C . VAL A 1 87 ? -3.318 7.295 -1.861 1.00 81.75 87 VAL A C 1
ATOM 635 O O . VAL A 1 87 ? -3.331 7.382 -3.084 1.00 81.75 87 VAL A O 1
ATOM 638 N N . LEU A 1 88 ? -2.542 6.416 -1.217 1.00 77.75 88 LEU A N 1
ATOM 639 C CA . LEU A 1 88 ? -1.624 5.506 -1.909 1.00 77.75 88 LEU A CA 1
ATOM 640 C C . LEU A 1 88 ? -2.348 4.569 -2.875 1.00 77.75 88 LEU A C 1
ATOM 642 O O . LEU A 1 88 ? -1.862 4.341 -3.977 1.00 77.75 88 LEU A O 1
ATOM 646 N N . PHE A 1 89 ? -3.493 4.018 -2.475 1.00 79.88 89 PHE A N 1
ATOM 647 C CA . PHE A 1 89 ? -4.312 3.187 -3.351 1.00 79.88 89 PHE A CA 1
ATOM 648 C C . PHE A 1 89 ? -4.739 3.966 -4.594 1.00 79.88 89 PHE A C 1
ATOM 650 O O . PHE A 1 89 ? -4.542 3.499 -5.711 1.00 79.88 89 PHE A O 1
ATOM 657 N N . MET A 1 90 ? -5.278 5.169 -4.401 1.00 80.12 90 MET A N 1
ATOM 658 C CA . MET A 1 90 ? -5.793 5.983 -5.496 1.00 80.12 90 MET A CA 1
ATOM 659 C C . MET A 1 90 ? -4.687 6.406 -6.464 1.00 80.12 90 MET A C 1
ATOM 661 O O . MET A 1 90 ? -4.868 6.279 -7.671 1.00 80.12 90 MET A O 1
ATOM 665 N N . VAL A 1 91 ? -3.531 6.827 -5.943 1.00 78.44 91 VAL A N 1
ATOM 666 C CA . VAL A 1 91 ? -2.348 7.162 -6.748 1.00 78.44 91 VAL A CA 1
ATOM 667 C C . VAL A 1 91 ? -1.889 5.951 -7.567 1.00 78.44 91 VAL A C 1
ATOM 669 O O . VAL A 1 91 ? -1.825 6.053 -8.787 1.00 78.44 91 VAL A O 1
ATOM 672 N N . ASN A 1 92 ? -1.703 4.785 -6.934 1.00 76.69 92 ASN A N 1
ATOM 673 C CA . ASN A 1 92 ? -1.275 3.567 -7.633 1.00 76.69 92 ASN A CA 1
ATOM 674 C C . ASN A 1 92 ? -2.274 3.111 -8.704 1.00 76.69 92 ASN A C 1
ATOM 676 O O . ASN A 1 92 ? -1.870 2.669 -9.775 1.00 76.69 92 ASN A O 1
ATOM 680 N N . VAL A 1 93 ? -3.580 3.216 -8.444 1.00 77.31 93 VAL A N 1
ATOM 681 C CA . VAL A 1 93 ? -4.606 2.869 -9.438 1.00 77.31 93 VAL A CA 1
ATOM 682 C C . VAL A 1 93 ? -4.536 3.823 -10.626 1.00 77.31 93 VAL A C 1
ATOM 684 O O . VAL A 1 93 ? -4.441 3.359 -11.761 1.00 77.31 93 VAL A O 1
ATOM 687 N N . VAL A 1 94 ? -4.529 5.136 -10.385 1.00 78.31 94 VAL A N 1
ATOM 688 C CA . VAL A 1 94 ? -4.470 6.143 -11.455 1.00 78.31 94 VAL A CA 1
ATOM 689 C C . VAL A 1 94 ? -3.200 5.969 -12.284 1.00 78.31 94 VAL A C 1
ATOM 691 O O . VAL A 1 94 ? -3.275 5.860 -13.507 1.00 78.31 94 VAL A O 1
ATOM 694 N N . GLU A 1 95 ? -2.044 5.848 -11.642 1.00 73.88 95 GLU A N 1
ATOM 695 C CA . GLU A 1 95 ? -0.775 5.648 -12.340 1.00 73.88 95 GLU A CA 1
ATOM 696 C C . GLU A 1 95 ? -0.727 4.315 -13.090 1.00 73.88 95 GLU A C 1
ATOM 698 O O . GLU A 1 95 ? -0.225 4.275 -14.210 1.00 73.88 95 GLU A O 1
ATOM 703 N N . SER A 1 96 ? -1.323 3.241 -12.557 1.00 72.69 96 SER A N 1
ATOM 704 C CA . SER A 1 96 ? -1.405 1.970 -13.286 1.00 72.69 96 SER A CA 1
ATOM 705 C C . SER A 1 96 ? -2.230 2.089 -14.574 1.00 72.69 96 SER A C 1
ATOM 707 O O . SER A 1 96 ? -1.888 1.474 -15.587 1.00 72.69 96 SER A O 1
ATOM 709 N N . THR A 1 97 ? -3.281 2.919 -14.579 1.00 72.25 97 THR A N 1
ATOM 710 C CA . THR A 1 97 ? -4.124 3.137 -15.768 1.00 72.25 97 THR A CA 1
ATOM 711 C C . THR A 1 97 ? -3.448 4.007 -16.823 1.00 72.25 97 THR A C 1
ATOM 713 O O . THR A 1 97 ? -3.692 3.831 -18.016 1.00 72.25 97 THR A O 1
ATOM 716 N N . LEU A 1 98 ? -2.527 4.880 -16.414 1.00 68.62 98 LEU A N 1
ATOM 717 C CA . LEU A 1 98 ? -1.713 5.670 -17.327 1.00 68.62 98 LEU A CA 1
ATOM 718 C C . LEU A 1 98 ? -0.603 4.782 -17.907 1.00 68.62 98 LEU A C 1
ATOM 720 O O . LEU A 1 98 ? 0.205 4.207 -17.183 1.00 68.62 98 LEU A O 1
ATOM 724 N N . SER A 1 99 ? -0.528 4.649 -19.234 1.00 66.25 99 SER A N 1
ATOM 725 C CA . SER A 1 99 ? 0.524 3.868 -19.925 1.00 66.25 99 SER A CA 1
ATOM 726 C C . SER A 1 99 ? 1.897 4.540 -19.924 1.00 66.25 99 SER A C 1
ATOM 728 O O . SER A 1 99 ? 2.680 4.359 -20.848 1.00 66.25 99 SER A O 1
ATOM 730 N N . MET A 1 100 ? 2.178 5.307 -18.873 1.00 67.44 100 MET A N 1
ATOM 731 C CA . MET A 1 100 ? 3.401 6.074 -18.679 1.00 67.44 100 MET A CA 1
ATOM 732 C C . MET A 1 100 ? 4.523 5.230 -18.061 1.00 67.44 100 MET A C 1
ATOM 734 O O . MET A 1 100 ? 5.694 5.550 -18.240 1.00 67.44 100 MET A O 1
ATOM 738 N N . PHE A 1 101 ? 4.177 4.135 -17.374 1.00 65.31 101 PHE A N 1
ATOM 739 C CA . PHE A 1 101 ? 5.138 3.285 -16.674 1.00 65.31 101 PHE A CA 1
ATOM 740 C C . PHE A 1 101 ? 5.340 1.919 -17.355 1.00 65.31 101 PHE A C 1
ATOM 742 O O . PHE A 1 101 ? 4.388 1.355 -17.911 1.00 65.31 101 PHE A O 1
ATOM 749 N N . PRO A 1 102 ? 6.560 1.345 -17.288 1.00 69.81 102 PRO A N 1
ATOM 750 C CA . PRO A 1 102 ? 6.831 -0.002 -17.778 1.00 69.81 102 PRO A CA 1
ATOM 751 C C . PRO A 1 102 ? 5.952 -1.059 -17.089 1.00 69.81 102 PRO A C 1
ATOM 753 O O . PRO A 1 102 ? 5.530 -0.898 -15.942 1.00 69.81 102 PRO A O 1
ATOM 756 N N . VAL A 1 103 ? 5.724 -2.191 -17.761 1.00 73.44 103 VAL A N 1
ATOM 757 C CA . VAL A 1 103 ? 4.835 -3.268 -17.273 1.00 73.44 103 VAL A CA 1
ATOM 758 C C . VAL A 1 103 ? 5.278 -3.835 -15.912 1.00 73.44 103 VAL A C 1
ATOM 760 O O . VAL A 1 103 ? 4.432 -4.172 -15.082 1.00 73.44 103 VAL A O 1
ATOM 763 N N . TRP A 1 104 ? 6.588 -3.890 -15.643 1.00 70.50 104 TRP A N 1
ATOM 764 C CA . TRP A 1 104 ? 7.116 -4.354 -14.355 1.00 70.50 104 TRP A CA 1
ATOM 765 C C . TRP A 1 104 ? 6.690 -3.429 -13.200 1.00 70.50 104 TRP A C 1
ATOM 767 O O . TRP A 1 104 ? 6.174 -3.904 -12.192 1.00 70.50 104 TRP A O 1
ATOM 777 N N . MET A 1 105 ? 6.773 -2.111 -13.394 1.00 70.69 105 MET A N 1
ATOM 778 C CA . MET A 1 105 ? 6.394 -1.107 -12.396 1.00 70.69 105 MET A CA 1
ATOM 779 C C . MET A 1 105 ? 4.875 -1.073 -12.183 1.00 70.69 105 MET A C 1
ATOM 781 O O . MET A 1 105 ? 4.404 -1.004 -11.051 1.00 70.69 105 MET A O 1
ATOM 785 N N . ARG A 1 106 ? 4.086 -1.243 -13.254 1.00 74.31 106 ARG A N 1
ATOM 786 C CA . ARG A 1 106 ? 2.624 -1.421 -13.151 1.00 74.31 106 ARG A CA 1
ATOM 787 C C . ARG A 1 106 ? 2.236 -2.626 -12.297 1.00 74.31 106 ARG A C 1
ATOM 789 O O . ARG A 1 106 ? 1.275 -2.551 -11.536 1.00 74.31 106 ARG A O 1
ATOM 796 N N . THR A 1 107 ? 2.977 -3.726 -12.410 1.00 73.62 107 THR A N 1
ATOM 797 C CA . THR A 1 107 ? 2.721 -4.930 -11.606 1.00 73.62 107 THR A CA 1
ATOM 798 C C . THR A 1 107 ? 2.944 -4.644 -10.119 1.00 73.62 107 THR A C 1
ATOM 800 O O . THR A 1 107 ? 2.108 -5.012 -9.294 1.00 73.62 107 THR A O 1
ATOM 803 N N . GLU A 1 108 ? 4.008 -3.917 -9.770 1.00 71.19 108 GLU A N 1
ATOM 804 C CA . GLU A 1 108 ? 4.266 -3.495 -8.387 1.00 71.19 108 GLU A CA 1
ATOM 805 C C . GLU A 1 108 ? 3.183 -2.552 -7.852 1.00 71.19 108 GLU A C 1
ATOM 807 O O . GLU A 1 108 ? 2.692 -2.750 -6.740 1.00 71.19 108 GLU A O 1
ATOM 812 N N . MET A 1 109 ? 2.736 -1.586 -8.659 1.00 76.25 109 MET A N 1
ATOM 813 C CA . MET A 1 109 ? 1.642 -0.679 -8.294 1.00 76.25 109 MET A CA 1
ATOM 814 C C . MET A 1 109 ? 0.352 -1.432 -7.967 1.00 76.25 109 MET A C 1
ATOM 816 O O . MET A 1 109 ? -0.312 -1.117 -6.979 1.00 76.25 109 MET A O 1
ATOM 820 N N . ILE A 1 110 ? 0.012 -2.466 -8.746 1.00 77.12 110 ILE A N 1
ATOM 821 C CA . ILE A 1 110 ? -1.156 -3.319 -8.483 1.00 77.12 110 ILE A CA 1
ATOM 822 C C . ILE A 1 110 ? -0.992 -4.066 -7.152 1.00 77.12 110 ILE A C 1
ATOM 824 O O . ILE A 1 110 ? -1.926 -4.110 -6.349 1.00 77.12 110 ILE A O 1
ATOM 828 N N . VAL A 1 111 ? 0.195 -4.615 -6.876 1.00 77.69 111 VAL A N 1
ATOM 829 C CA . VAL A 1 111 ? 0.487 -5.301 -5.605 1.00 77.69 111 VAL A CA 1
ATOM 830 C C . V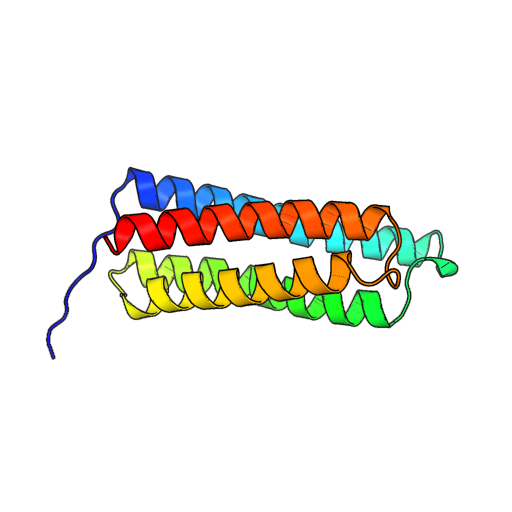AL A 1 111 ? 0.359 -4.340 -4.420 1.00 77.69 111 VAL A C 1
ATOM 832 O O . VAL A 1 111 ? -0.290 -4.668 -3.423 1.00 77.69 111 VAL A O 1
ATOM 835 N N . ILE A 1 112 ? 0.922 -3.135 -4.527 1.00 75.88 112 ILE A N 1
ATOM 836 C CA . ILE A 1 112 ? 0.825 -2.107 -3.487 1.00 75.88 112 ILE A CA 1
ATOM 837 C C . ILE A 1 112 ? -0.630 -1.668 -3.293 1.00 75.88 112 ILE A C 1
ATOM 839 O O . ILE A 1 112 ? -1.088 -1.564 -2.154 1.00 75.88 112 ILE A O 1
ATOM 843 N N . ALA A 1 113 ? -1.378 -1.459 -4.377 1.00 77.19 113 ALA A N 1
ATOM 844 C CA . ALA A 1 113 ? -2.791 -1.105 -4.315 1.00 77.19 113 ALA A CA 1
ATOM 845 C C . ALA A 1 113 ? -3.597 -2.172 -3.556 1.00 77.19 113 ALA A C 1
ATOM 847 O O . ALA A 1 113 ? -4.372 -1.836 -2.660 1.00 77.19 113 ALA A O 1
ATOM 848 N N . LEU A 1 114 ? -3.361 -3.458 -3.825 1.00 80.75 114 LEU A N 1
ATOM 849 C CA . LEU A 1 114 ? -3.999 -4.550 -3.085 1.00 80.75 114 LEU A CA 1
ATOM 850 C C . LEU A 1 114 ? -3.630 -4.532 -1.593 1.00 80.75 114 LEU A C 1
ATOM 852 O O . LEU A 1 114 ? -4.513 -4.658 -0.742 1.00 80.75 114 LEU A O 1
ATOM 856 N N . LEU A 1 115 ? -2.357 -4.312 -1.247 1.00 75.75 115 LEU A N 1
ATOM 857 C CA . LEU A 1 115 ? -1.919 -4.193 0.152 1.00 75.75 115 LEU A CA 1
ATOM 858 C C . LEU A 1 115 ? -2.582 -3.007 0.874 1.00 75.75 115 LEU A C 1
ATOM 860 O O . LEU A 1 115 ? -2.986 -3.120 2.039 1.00 75.75 115 LEU A O 1
ATOM 864 N N . MET A 1 116 ? -2.734 -1.873 0.188 1.00 79.06 116 MET A N 1
ATOM 865 C CA . MET A 1 116 ? -3.438 -0.707 0.721 1.00 79.06 116 MET A CA 1
ATOM 866 C C . MET A 1 116 ? -4.933 -0.970 0.885 1.00 79.06 116 MET A C 1
ATOM 868 O O . MET A 1 116 ? -5.496 -0.612 1.917 1.00 79.06 116 MET A O 1
ATOM 872 N N . LEU A 1 117 ? -5.565 -1.664 -0.062 1.00 79.00 117 LEU A N 1
ATOM 873 C CA . LEU A 1 117 ? -6.972 -2.052 0.023 1.00 79.00 117 LEU A CA 1
ATOM 874 C C . LEU A 1 117 ? -7.238 -2.955 1.237 1.00 79.00 117 LEU A C 1
ATOM 876 O O . LEU A 1 117 ? -8.189 -2.729 1.986 1.00 79.00 117 LEU A O 1
ATOM 880 N N . VAL A 1 118 ? -6.355 -3.926 1.493 1.00 79.75 118 VAL A N 1
ATOM 881 C CA . VAL A 1 118 ? -6.414 -4.771 2.698 1.00 79.75 118 VAL A CA 1
ATOM 882 C C . VAL A 1 118 ? -6.266 -3.925 3.966 1.00 79.75 118 VAL A C 1
ATOM 884 O O . VAL A 1 118 ? -7.008 -4.122 4.930 1.00 79.75 118 VAL A O 1
ATOM 887 N N . SER A 1 119 ? -5.350 -2.951 3.965 1.00 75.38 119 SER A N 1
ATOM 888 C CA . SER A 1 119 ? -5.164 -2.027 5.092 1.00 75.38 119 SER A CA 1
ATOM 889 C C . SER A 1 119 ? -6.425 -1.201 5.366 1.00 75.38 119 SER A C 1
ATOM 891 O O . SER A 1 119 ? -6.851 -1.100 6.517 1.00 75.38 119 SER A O 1
ATOM 893 N N . ILE A 1 120 ? -7.066 -0.671 4.320 1.00 79.88 120 ILE A N 1
ATOM 894 C CA . ILE A 1 120 ? -8.336 0.064 4.415 1.00 79.88 120 ILE A CA 1
ATOM 895 C C . ILE A 1 120 ? -9.428 -0.839 4.989 1.00 79.88 120 ILE A C 1
ATOM 897 O O . ILE A 1 120 ? -10.096 -0.444 5.942 1.00 79.88 120 ILE A O 1
ATOM 901 N N . GLY A 1 121 ? -9.575 -2.065 4.477 1.00 77.06 121 GLY A N 1
ATOM 902 C CA . GLY A 1 121 ? -10.566 -3.024 4.970 1.00 77.06 121 GLY A CA 1
ATOM 903 C C . GLY A 1 121 ? -10.393 -3.347 6.457 1.00 77.06 121 GLY A C 1
ATOM 904 O O . GLY A 1 121 ? -11.372 -3.386 7.200 1.00 77.06 121 GLY A O 1
ATOM 905 N N . LEU A 1 122 ? -9.149 -3.503 6.922 1.00 77.06 122 LEU A N 1
ATOM 906 C CA . LEU A 1 122 ? -8.853 -3.706 8.344 1.00 77.06 122 LEU A CA 1
ATOM 907 C C . LEU A 1 122 ? -9.188 -2.472 9.195 1.00 77.06 122 LEU A C 1
ATOM 909 O O . LEU A 1 122 ? -9.716 -2.623 10.293 1.00 77.06 122 LEU A O 1
ATOM 913 N N . VAL A 1 123 ? -8.924 -1.260 8.696 1.00 75.94 123 VAL A N 1
ATOM 914 C CA . VAL A 1 123 ? -9.267 -0.009 9.397 1.00 75.94 123 VAL A CA 1
ATOM 915 C C . VAL A 1 123 ? -10.781 0.210 9.461 1.00 75.94 123 VAL A C 1
ATOM 917 O O . VAL A 1 123 ? -11.284 0.643 10.495 1.00 75.94 123 VAL A O 1
ATOM 920 N N . VAL A 1 124 ? -11.510 -0.077 8.379 1.00 79.12 124 VAL A N 1
ATOM 921 C CA . VAL A 1 124 ? -12.976 0.048 8.321 1.00 79.12 124 VAL A CA 1
ATOM 922 C C . VAL A 1 124 ? -13.641 -0.962 9.248 1.00 79.12 124 VAL A C 1
ATOM 924 O O . VAL A 1 124 ? -14.531 -0.583 10.001 1.00 79.12 124 VAL A O 1
ATOM 927 N N . ARG A 1 125 ? -13.174 -2.216 9.251 1.00 77.56 125 ARG A N 1
ATOM 928 C CA . ARG A 1 125 ? -13.710 -3.269 10.123 1.00 77.56 125 ARG A CA 1
ATOM 929 C C . ARG A 1 125 ? -13.594 -2.930 11.604 1.00 77.56 125 ARG A C 1
ATOM 931 O O . ARG A 1 125 ? -14.444 -3.335 12.374 1.00 77.56 125 ARG A O 1
ATOM 938 N N . GLU A 1 126 ? -12.542 -2.224 11.993 1.00 68.00 126 GLU A N 1
ATOM 939 C CA . GLU A 1 126 ? -12.359 -1.814 13.382 1.00 68.00 126 GLU A CA 1
ATOM 940 C C . GLU A 1 126 ? -13.189 -0.555 13.720 1.00 68.00 126 GLU A C 1
ATOM 942 O O . GLU A 1 126 ? -13.435 -0.274 14.881 1.00 68.00 126 GLU A O 1
ATOM 947 N N . ARG A 1 127 ? -13.636 0.229 12.727 1.00 64.25 127 ARG A N 1
ATOM 948 C CA . ARG A 1 127 ? -14.509 1.402 12.942 1.00 64.25 127 ARG A CA 1
ATOM 949 C C . ARG A 1 127 ? -16.002 1.070 13.031 1.00 64.25 127 ARG A C 1
ATOM 951 O O . ARG A 1 127 ? -16.743 1.939 13.491 1.00 64.25 127 ARG A O 1
ATOM 958 N N . LEU A 1 128 ? -16.414 -0.094 12.530 1.00 55.62 128 LEU A N 1
ATOM 959 C CA . LEU A 1 128 ? -17.781 -0.624 12.576 1.00 55.62 128 LEU A CA 1
ATOM 960 C C . LEU A 1 128 ? -17.987 -1.440 13.853 1.00 55.62 128 LEU A C 1
ATOM 962 O O . LEU A 1 128 ? -19.073 -1.293 14.447 1.00 55.62 128 LEU A O 1
#

Foldseek 3Di:
DDLQQQADDPVLLVVLCVLLVVLLVLLVVLVVVLVVCCVVPVVQNDPVVVVVSVVSNVLSVLLVVLSVVVNRRDPVSLVVLLVSLVVLLVVLVVVLPDPPHDPVVSVSSVVSNVSSVVSNVSSVVSVD

Organism: NCBI:txid2294115

Sequence (128 aa):
MVNTSFALSSTTRRRLSLVIGAYTVVVFATIVALGVLSATASDHAPRDAWVHAIIVAVFAILLPMRLRAASRGSLAGLRAIGIISGVLFMVNVVESTLSMFPVWMRTEMIVIALLMLVSIGLVVRERL

pLDDT: mean 71.29, std 8.47, range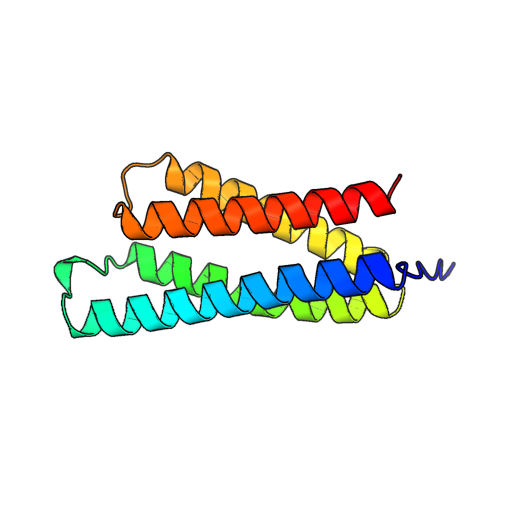 [40.59, 81.75]

Radius of gyration: 16.11 Å; chains: 1; bounding box: 41×26×48 Å

Secondary structure (DSSP, 8-state):
---------HHHHHHHHHHHHHHHHHHHHHHHHHHHHHHH-GGG--HHHHHHHHHHHHHHHHHHHHHHHHHTT-HHHHHHHHHHHHHHHHHHHHHHHSTTS-HHHHHHHHHHHHHHHHHHHHHHHHH-